Protein AF-A0A6G9YYN1-F1 (afdb_monomer_lite)

pLDDT: mean 95.08, std 11.02, range [41.34, 98.88]

Sequence (155 aa):
MPLATAHADSQTYHVYVTSYGFNDNDDGNGHYGTAVIAYPQIHQQATEDLGTHDRPITFATDPGEHKPGTIVYVPHLQKYFIMEDGCAECTTDWQNNKRHVDLWMGPASMQPEPALDNCEASITGDFDIIVDPDPGLPVDQTPMFSGGQCTVVTH

Foldseek 3Di:
DDDDDDQDDKDKDWAFEFADEQQADDLVPRDGRFQCAPADDPDRGFAPQQLAPVGAGEKEAPCVLPNFQKWKAFQFQQGIYGHTHYDPVRNVCVVVVHHYMYTYQDDRGDADPPQVVVLRVVPGGTGMMMISDDRPGGHDRFRCDDPNHGGGDTD

Secondary structure (DSSP, 8-state):
----------EEEEEEEEEEETTT-B-SSS-BS----SS-SS-SS---TT-BTTBPEEEEE-TTTS-TT-EEEEGGGTEEEEEEEE-HHHHHHHHTT--EEEEEES-SS---TTHHHHHHHHT-EEEEEEES--TTS----S-SEETTEE-----

Structure (mmCIF, N/CA/C/O backbone):
data_AF-A0A6G9YYN1-F1
#
_entry.id   AF-A0A6G9YYN1-F1
#
loop_
_atom_site.group_PDB
_atom_site.id
_atom_site.type_symbol
_atom_site.label_atom_id
_atom_site.label_alt_id
_atom_site.label_comp_id
_atom_site.label_asym_id
_atom_site.label_entity_id
_atom_site.label_seq_id
_atom_site.pdbx_PDB_ins_code
_atom_site.Cartn_x
_atom_site.Cartn_y
_atom_site.Cartn_z
_atom_site.occupancy
_atom_site.B_iso_or_equiv
_atom_site.auth_seq_id
_atom_site.auth_comp_id
_atom_site.auth_asym_id
_atom_site.auth_atom_id
_atom_site.pdbx_PDB_model_num
ATOM 1 N N . MET A 1 1 ? -34.948 -14.001 9.445 1.00 41.34 1 MET A N 1
ATOM 2 C CA . MET A 1 1 ? -34.084 -12.830 9.684 1.00 41.34 1 MET A CA 1
ATOM 3 C C . MET A 1 1 ? -32.676 -13.367 9.836 1.00 41.34 1 MET A C 1
ATOM 5 O O . MET A 1 1 ? -32.508 -14.201 10.720 1.00 41.34 1 MET A O 1
ATOM 9 N N . PRO A 1 2 ? -31.716 -13.038 8.961 1.00 48.41 2 PRO A N 1
ATOM 10 C CA . PRO A 1 2 ? -30.340 -13.427 9.216 1.00 48.41 2 PRO A CA 1
ATOM 11 C C . PRO A 1 2 ? -29.801 -12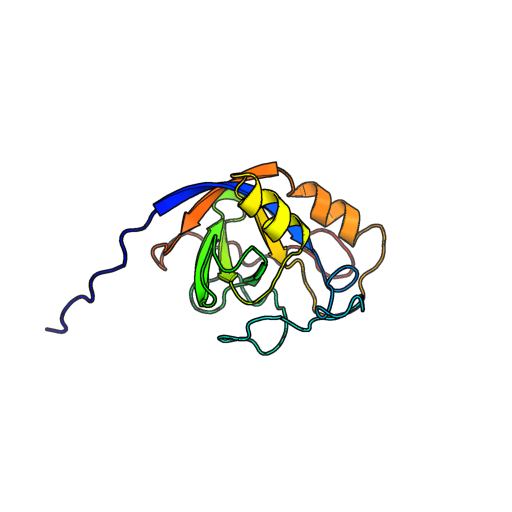.558 10.355 1.00 48.41 2 PRO A C 1
ATOM 13 O O . PRO A 1 2 ? -30.105 -11.366 10.425 1.00 48.41 2 PRO A O 1
ATOM 16 N N . LEU A 1 3 ? -29.075 -13.184 11.279 1.00 44.50 3 LEU A N 1
ATOM 17 C CA . LEU A 1 3 ? -28.356 -12.486 12.333 1.00 44.50 3 LEU A CA 1
ATOM 18 C C . LEU A 1 3 ? -27.279 -11.611 11.688 1.00 44.50 3 LEU A C 1
ATOM 20 O O . LEU A 1 3 ? -26.505 -12.103 10.871 1.00 44.50 3 LEU A O 1
ATOM 24 N N . ALA A 1 4 ? -27.236 -10.335 12.066 1.00 47.69 4 ALA A N 1
ATOM 25 C CA . ALA A 1 4 ? -26.084 -9.491 11.802 1.00 47.69 4 ALA A CA 1
ATOM 26 C C . ALA A 1 4 ? -24.891 -10.078 12.564 1.00 47.69 4 ALA A C 1
ATOM 28 O O . ALA A 1 4 ? -24.903 -10.155 13.795 1.00 47.69 4 ALA A O 1
ATOM 29 N N . THR A 1 5 ? -23.896 -10.554 11.824 1.00 48.50 5 THR A N 1
ATOM 30 C CA . THR A 1 5 ? -22.570 -10.857 12.351 1.00 48.50 5 THR A CA 1
ATOM 31 C C . THR A 1 5 ? -22.032 -9.570 12.970 1.00 48.50 5 THR A C 1
ATOM 33 O O . THR A 1 5 ? -22.117 -8.514 12.346 1.00 48.50 5 THR A O 1
ATOM 36 N N . ALA A 1 6 ? -21.539 -9.625 14.207 1.00 46.22 6 ALA A N 1
ATOM 37 C CA . ALA A 1 6 ? -20.855 -8.485 14.802 1.00 46.22 6 ALA A CA 1
ATOM 38 C C . ALA A 1 6 ? -19.666 -8.126 13.899 1.00 46.22 6 ALA A C 1
ATOM 40 O O . ALA A 1 6 ? -18.759 -8.944 13.741 1.00 46.22 6 ALA A O 1
ATOM 41 N N . HIS A 1 7 ? -19.701 -6.947 13.273 1.00 54.62 7 HIS A N 1
ATOM 42 C CA . HIS A 1 7 ? -18.500 -6.363 12.690 1.00 54.62 7 HIS A CA 1
ATOM 43 C C . HIS A 1 7 ? -17.480 -6.214 13.823 1.00 54.62 7 HIS A C 1
ATOM 45 O O . HIS A 1 7 ? -17.845 -5.797 14.928 1.00 54.62 7 HIS A O 1
ATOM 51 N N . ALA A 1 8 ? -16.234 -6.620 13.574 1.00 60.88 8 ALA A N 1
ATOM 52 C CA . ALA A 1 8 ? -15.128 -6.251 14.444 1.00 60.88 8 ALA A CA 1
ATOM 53 C C . ALA A 1 8 ? -15.155 -4.726 14.638 1.00 60.88 8 ALA A C 1
ATOM 55 O O . ALA A 1 8 ? -15.550 -3.990 13.733 1.00 60.88 8 ALA A O 1
ATOM 56 N N . ASP A 1 9 ? -14.843 -4.266 15.848 1.00 80.44 9 ASP A N 1
ATOM 57 C CA . ASP A 1 9 ? -14.924 -2.844 16.172 1.00 80.44 9 ASP A CA 1
ATOM 58 C C . ASP A 1 9 ? -13.830 -2.119 15.378 1.00 80.44 9 ASP A C 1
ATOM 60 O O . ASP A 1 9 ? -12.644 -2.293 15.659 1.00 80.44 9 ASP A O 1
ATOM 64 N N . SER A 1 10 ? -14.235 -1.387 14.340 1.00 92.81 10 SER A N 1
ATOM 65 C CA . SER A 1 10 ? -13.345 -0.643 13.446 1.00 92.81 10 SER A CA 1
ATOM 66 C C . SER A 1 10 ? -12.461 0.307 14.256 1.00 92.81 10 SER A C 1
ATOM 68 O O . SER A 1 10 ? -12.954 1.070 15.089 1.00 92.81 10 SER A O 1
ATOM 70 N N . GLN A 1 11 ? -11.155 0.312 13.988 1.00 96.81 11 GLN A N 1
ATOM 71 C CA . GLN A 1 11 ? -10.184 1.113 14.741 1.00 96.81 11 GLN A CA 1
ATOM 72 C C . GLN A 1 11 ? -9.349 1.994 13.825 1.00 96.81 11 GLN A C 1
ATOM 74 O O . GLN A 1 11 ? -8.803 1.525 12.833 1.00 96.81 11 GLN A O 1
ATOM 79 N N . THR A 1 12 ? -9.206 3.266 14.188 1.00 97.94 12 THR A N 1
ATOM 80 C CA . THR A 1 12 ? -8.321 4.197 13.482 1.00 97.94 12 THR A CA 1
ATOM 81 C C . THR A 1 12 ? -6.966 4.270 14.171 1.00 97.94 12 THR A C 1
ATOM 83 O O . THR A 1 12 ? -6.890 4.472 15.385 1.00 97.94 12 THR A O 1
ATOM 86 N N . TYR A 1 13 ? -5.904 4.142 13.384 1.00 97.81 13 TYR A N 1
ATOM 87 C CA . TYR A 1 13 ? -4.523 4.274 13.825 1.00 97.81 13 TYR A CA 1
ATOM 88 C C . TYR A 1 13 ? -3.809 5.334 13.003 1.00 97.81 13 TYR A C 1
ATOM 90 O O . TYR A 1 13 ? -4.007 5.401 11.797 1.00 97.81 13 TYR A O 1
ATOM 98 N N . HIS A 1 14 ? -2.946 6.105 13.659 1.00 98.06 14 HIS A N 1
ATOM 99 C CA . HIS A 1 14 ? -1.992 6.977 12.990 1.00 98.06 14 HIS A CA 1
ATOM 100 C C . HIS A 1 14 ? -0.702 6.189 12.742 1.00 98.06 14 HIS A C 1
ATOM 102 O O . HIS A 1 14 ? -0.148 5.612 13.686 1.00 98.06 14 HIS A O 1
ATOM 108 N N . VAL A 1 15 ? -0.281 6.099 11.483 1.00 98.31 15 VAL A N 1
ATOM 109 C CA . VAL A 1 15 ? 0.730 5.150 11.003 1.00 98.31 15 VAL A CA 1
ATOM 110 C C . VAL A 1 15 ? 1.645 5.845 10.001 1.00 98.31 15 VAL A C 1
ATOM 112 O O . VAL A 1 15 ? 1.186 6.656 9.198 1.00 98.31 15 VAL A O 1
ATOM 115 N N . TYR A 1 16 ? 2.934 5.509 10.032 1.00 98.75 16 TYR A N 1
ATOM 116 C CA . TYR A 1 16 ? 3.850 5.895 8.968 1.00 98.75 16 TYR A CA 1
ATOM 117 C C . TYR A 1 16 ? 3.590 5.002 7.751 1.00 98.75 16 TYR A C 1
ATOM 119 O O . TYR A 1 16 ? 3.738 3.783 7.827 1.00 98.75 16 TYR A O 1
ATOM 127 N N . VAL A 1 17 ? 3.143 5.599 6.656 1.00 98.81 17 VAL A N 1
ATOM 128 C CA . VAL A 1 17 ? 2.806 4.912 5.413 1.00 98.81 17 VAL A CA 1
ATOM 129 C C . VAL A 1 17 ? 3.918 5.143 4.403 1.00 98.81 17 VAL A C 1
ATOM 131 O O . VAL A 1 17 ? 4.299 6.287 4.148 1.00 98.81 17 VAL A O 1
ATOM 134 N N . THR A 1 18 ? 4.387 4.060 3.801 1.00 98.75 18 THR A N 1
ATOM 135 C CA . THR A 1 18 ? 5.203 4.059 2.583 1.00 98.75 18 THR A CA 1
ATOM 136 C C . THR A 1 18 ? 4.497 3.254 1.496 1.00 98.75 18 THR A C 1
ATOM 138 O O . THR A 1 18 ? 3.365 2.787 1.667 1.00 98.75 18 THR A O 1
ATOM 141 N N . SER A 1 19 ? 5.158 3.106 0.357 1.00 98.50 19 SER A N 1
ATOM 142 C CA . SER A 1 19 ? 4.753 2.167 -0.679 1.00 98.50 19 SER A CA 1
ATOM 143 C C . SER A 1 19 ? 5.963 1.529 -1.336 1.00 98.50 19 SER A C 1
ATOM 145 O O . SER A 1 19 ? 7.022 2.150 -1.390 1.00 98.50 19 SER A O 1
ATOM 147 N N . TYR A 1 20 ? 5.726 0.351 -1.894 1.00 98.62 20 TYR A N 1
ATOM 148 C CA . TYR A 1 20 ? 6.688 -0.495 -2.585 1.00 98.62 20 TYR A CA 1
ATOM 149 C C . TYR A 1 20 ? 6.032 -1.062 -3.842 1.00 98.62 20 TYR A C 1
ATOM 151 O O . TYR A 1 20 ? 4.801 -1.119 -3.945 1.00 98.62 20 TYR A O 1
ATOM 159 N N . GLY A 1 21 ? 6.829 -1.546 -4.780 1.00 98.31 21 GLY A N 1
ATOM 160 C CA . GLY A 1 21 ? 6.349 -2.096 -6.033 1.00 98.31 21 GLY A CA 1
ATOM 161 C C . GLY A 1 21 ? 7.138 -3.325 -6.450 1.00 98.31 21 GLY A C 1
ATOM 162 O O . GLY A 1 21 ? 7.924 -3.906 -5.709 1.00 98.31 21 GLY A O 1
ATOM 163 N N . PHE A 1 22 ? 6.934 -3.771 -7.689 1.00 98.38 22 PHE A N 1
ATOM 164 C CA . PHE A 1 22 ? 7.613 -4.976 -8.172 1.00 98.38 22 PHE A CA 1
ATOM 165 C C . PHE A 1 22 ? 9.142 -4.865 -8.110 1.00 98.38 22 PHE A C 1
ATOM 167 O O . PHE A 1 22 ? 9.823 -5.868 -7.914 1.00 98.38 22 PHE A O 1
ATOM 174 N N . ASN A 1 23 ? 9.681 -3.668 -8.340 1.00 97.81 23 ASN A N 1
ATOM 175 C CA . ASN A 1 23 ? 11.109 -3.434 -8.523 1.00 97.81 23 ASN A CA 1
ATOM 176 C C . ASN A 1 23 ? 11.916 -3.676 -7.240 1.00 97.81 23 ASN A C 1
ATOM 178 O O . ASN A 1 23 ? 13.013 -4.234 -7.316 1.00 97.81 23 ASN A O 1
ATOM 182 N N . ASP A 1 24 ? 11.368 -3.275 -6.097 1.00 96.00 24 ASP A N 1
ATOM 183 C CA . ASP A 1 24 ? 12.009 -3.257 -4.782 1.00 96.00 24 ASP A CA 1
ATOM 184 C C . ASP A 1 24 ? 11.375 -4.231 -3.776 1.00 96.00 24 ASP A C 1
ATOM 186 O O . ASP A 1 24 ? 11.926 -4.426 -2.694 1.00 96.00 24 ASP A O 1
ATOM 190 N N . ASN A 1 25 ? 10.292 -4.918 -4.144 1.00 97.94 25 ASN A N 1
ATOM 191 C CA . ASN A 1 25 ? 9.784 -6.029 -3.352 1.00 97.94 25 ASN A CA 1
ATOM 192 C C . ASN A 1 25 ? 10.805 -7.179 -3.263 1.00 97.94 25 ASN A C 1
ATOM 194 O O . ASN A 1 25 ? 11.394 -7.566 -4.277 1.00 97.94 25 ASN A O 1
ATOM 198 N N . ASP A 1 26 ? 10.969 -7.743 -2.065 1.00 96.38 26 ASP A N 1
ATOM 199 C CA . ASP A 1 26 ? 11.873 -8.852 -1.732 1.00 96.38 26 ASP A CA 1
ATOM 200 C C . ASP A 1 26 ? 11.068 -10.147 -1.519 1.00 96.38 26 ASP A C 1
ATOM 202 O O . ASP A 1 26 ? 10.075 -10.162 -0.801 1.00 96.38 26 ASP A O 1
ATOM 206 N N . ASP A 1 27 ? 11.520 -11.276 -2.077 1.00 94.81 27 ASP A N 1
ATOM 207 C CA . ASP A 1 27 ? 10.903 -12.596 -1.855 1.00 94.81 27 ASP A CA 1
ATOM 208 C C . ASP A 1 27 ? 11.147 -13.203 -0.451 1.00 94.81 27 ASP A C 1
ATOM 210 O O . ASP A 1 27 ? 10.804 -14.365 -0.198 1.00 94.81 27 ASP A O 1
ATOM 214 N N . GLY A 1 28 ? 11.771 -12.443 0.452 1.00 91.31 28 GLY A N 1
ATOM 215 C CA . GLY A 1 28 ? 12.147 -12.846 1.806 1.00 91.31 28 GLY A CA 1
ATOM 216 C C . GLY A 1 28 ? 13.511 -13.537 1.893 1.00 91.31 28 GLY A C 1
ATOM 217 O O . GLY A 1 28 ? 13.931 -13.926 2.986 1.00 91.31 28 GLY A O 1
ATOM 218 N N . ASN A 1 29 ? 14.218 -13.695 0.769 1.00 92.50 29 ASN A N 1
ATOM 219 C CA . ASN A 1 29 ? 15.567 -14.264 0.699 1.00 92.50 29 ASN A CA 1
ATOM 220 C C . ASN A 1 29 ? 16.606 -13.260 0.170 1.00 92.50 29 ASN A C 1
ATOM 222 O O . ASN A 1 29 ? 17.736 -13.656 -0.135 1.00 92.50 29 ASN A O 1
ATOM 226 N N . GLY A 1 30 ? 16.254 -11.975 0.079 1.00 91.06 30 GLY A N 1
ATOM 227 C CA . GLY A 1 30 ? 17.102 -10.922 -0.472 1.00 91.06 30 GLY A CA 1
ATOM 228 C C . GLY A 1 30 ? 17.074 -10.862 -1.999 1.00 91.06 30 GLY A C 1
ATOM 229 O O . GLY A 1 30 ? 18.003 -10.308 -2.598 1.00 91.06 30 GLY A O 1
ATOM 230 N N . HIS A 1 31 ? 16.070 -11.466 -2.644 1.00 93.81 31 HIS A N 1
ATOM 231 C CA . HIS A 1 31 ? 15.883 -11.365 -4.088 1.00 93.81 31 HIS A CA 1
ATOM 232 C C . HIS A 1 31 ? 14.798 -10.342 -4.414 1.00 93.81 31 HIS A C 1
ATOM 234 O O . HIS A 1 31 ? 13.619 -10.563 -4.152 1.00 93.81 31 HIS A O 1
ATOM 240 N N . TYR A 1 32 ? 15.223 -9.262 -5.064 1.00 96.44 32 TYR A N 1
ATOM 241 C CA . TYR A 1 32 ? 14.365 -8.162 -5.489 1.00 96.44 32 TYR A CA 1
ATOM 242 C C . TYR A 1 32 ? 13.808 -8.366 -6.902 1.00 96.44 32 TYR A C 1
ATOM 244 O O . TYR A 1 32 ? 14.339 -9.172 -7.676 1.00 96.44 32 TYR A O 1
ATOM 252 N N . GLY A 1 33 ? 12.791 -7.589 -7.282 1.00 97.56 33 GLY A N 1
ATOM 253 C CA . GLY A 1 33 ? 12.212 -7.666 -8.624 1.00 97.56 33 GLY A CA 1
ATOM 254 C C . GLY A 1 33 ? 11.182 -8.788 -8.737 1.00 97.56 33 GLY A C 1
ATOM 255 O O . GLY A 1 33 ? 11.284 -9.636 -9.629 1.00 97.56 33 GLY A O 1
ATOM 256 N N . THR A 1 34 ? 10.233 -8.838 -7.804 1.00 98.06 34 THR A N 1
ATOM 257 C CA . THR A 1 34 ? 9.287 -9.946 -7.645 1.00 98.06 34 THR A CA 1
ATOM 258 C C . THR A 1 34 ? 7.909 -9.467 -7.189 1.00 98.06 34 THR A C 1
ATOM 260 O O . THR A 1 34 ? 7.738 -8.370 -6.675 1.00 98.06 34 THR A O 1
ATOM 263 N N . ALA A 1 35 ? 6.899 -10.316 -7.361 1.00 98.19 35 ALA A N 1
ATOM 264 C CA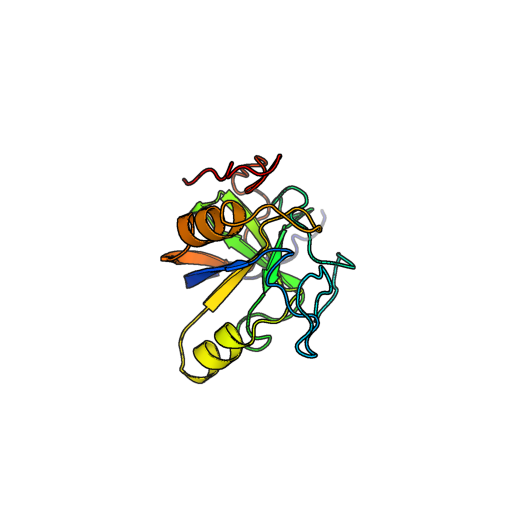 . ALA A 1 35 ? 5.571 -10.131 -6.767 1.00 98.19 35 ALA A CA 1
ATOM 265 C C . ALA A 1 35 ? 5.250 -11.234 -5.747 1.00 98.19 35 ALA A C 1
ATOM 267 O O . ALA A 1 35 ? 4.090 -11.435 -5.400 1.00 98.19 35 ALA A O 1
ATOM 268 N N . VAL A 1 36 ? 6.249 -12.015 -5.328 1.00 98.38 36 VAL A N 1
ATOM 269 C CA . VAL A 1 36 ? 6.077 -13.007 -4.261 1.00 98.38 36 VAL A CA 1
ATOM 270 C C . VAL A 1 36 ? 5.668 -12.286 -2.980 1.00 98.38 36 VAL A C 1
ATOM 272 O O . VAL A 1 36 ? 6.201 -11.224 -2.695 1.00 98.38 36 VAL A O 1
ATOM 275 N N . ILE A 1 37 ? 4.726 -12.880 -2.249 1.00 98.56 37 ILE A N 1
ATOM 276 C CA . ILE A 1 37 ? 4.208 -12.366 -0.980 1.00 98.56 37 ILE A CA 1
ATOM 277 C C . ILE A 1 37 ? 4.463 -13.381 0.132 1.00 98.56 37 ILE A C 1
ATOM 279 O O . ILE A 1 37 ? 4.331 -14.592 -0.081 1.00 98.56 37 ILE A O 1
ATOM 283 N N . ALA A 1 38 ? 4.813 -12.901 1.322 1.00 98.19 38 ALA A N 1
ATOM 284 C CA . ALA A 1 38 ? 5.180 -13.746 2.457 1.00 98.19 38 ALA A CA 1
ATOM 285 C C . ALA A 1 38 ? 3.996 -14.515 3.077 1.00 98.19 38 ALA A C 1
ATOM 287 O O . ALA A 1 38 ? 4.175 -15.612 3.617 1.00 98.19 38 ALA A O 1
ATOM 288 N N . TYR A 1 39 ? 2.781 -13.967 2.999 1.00 98.25 39 TYR A N 1
ATOM 289 C CA . TYR A 1 39 ? 1.591 -14.482 3.678 1.00 98.25 39 TYR A CA 1
ATOM 290 C C . TYR A 1 39 ? 0.350 -14.541 2.765 1.00 98.25 39 TYR A C 1
ATOM 292 O O . TYR A 1 39 ? -0.660 -13.909 3.084 1.00 98.25 39 TYR A O 1
ATOM 300 N N . PRO A 1 40 ? 0.355 -15.342 1.679 1.00 98.31 40 PRO A N 1
ATOM 301 C CA . PRO A 1 40 ? -0.784 -15.441 0.762 1.00 98.31 40 PRO A CA 1
ATOM 302 C C . PRO A 1 40 ? -2.111 -15.699 1.489 1.00 98.31 40 PRO A C 1
ATOM 304 O O . PRO A 1 40 ? -2.217 -16.675 2.238 1.00 98.31 40 PRO A O 1
ATOM 307 N N . GLN A 1 41 ? -3.122 -14.854 1.257 1.00 98.56 41 GLN A N 1
ATOM 308 C CA . GLN A 1 41 ? -4.481 -15.057 1.764 1.00 98.56 41 GLN A CA 1
ATOM 309 C C . GLN A 1 41 ? -5.444 -15.284 0.601 1.00 98.56 41 GLN A C 1
ATOM 311 O O . GLN A 1 41 ? -5.781 -16.425 0.280 1.00 98.56 41 GLN A O 1
ATOM 316 N N . ILE A 1 42 ? -5.869 -14.201 -0.050 1.00 98.38 42 ILE A N 1
ATOM 317 C CA . ILE A 1 42 ? -6.781 -14.239 -1.197 1.00 98.38 42 ILE A CA 1
ATOM 318 C C . ILE A 1 42 ? -6.019 -14.088 -2.516 1.00 98.38 42 ILE A C 1
ATOM 320 O O . ILE A 1 42 ? -6.489 -14.575 -3.546 1.00 98.38 42 ILE A O 1
ATOM 324 N N . HIS A 1 43 ? -4.826 -13.488 -2.485 1.00 98.44 43 HIS A N 1
ATOM 325 C CA . HIS A 1 43 ? -3.919 -13.402 -3.621 1.00 98.44 43 HIS A CA 1
ATOM 326 C C . HIS A 1 43 ? -2.789 -14.434 -3.516 1.00 98.44 43 HIS A C 1
ATOM 328 O O . HIS A 1 43 ? -2.470 -14.949 -2.447 1.00 98.44 43 HIS A O 1
ATOM 334 N N . GLN A 1 44 ? -2.203 -14.785 -4.663 1.00 97.88 44 GLN A N 1
ATOM 335 C CA . GLN A 1 44 ? -1.023 -15.665 -4.753 1.00 97.88 44 GLN A CA 1
ATOM 336 C C . GLN A 1 44 ? 0.280 -14.882 -4.981 1.00 97.88 44 GLN A C 1
ATOM 338 O O . GLN A 1 44 ? 1.364 -15.452 -4.925 1.00 97.88 44 GLN A O 1
ATOM 343 N N . GLN A 1 45 ? 0.154 -13.595 -5.286 1.00 98.31 45 GLN A N 1
ATOM 344 C CA . GLN A 1 45 ? 1.221 -12.638 -5.545 1.00 98.31 45 GLN A CA 1
ATOM 345 C C . GLN A 1 45 ? 0.681 -11.241 -5.228 1.00 98.31 45 GLN A C 1
ATOM 347 O O . GLN A 1 45 ? -0.539 -11.051 -5.255 1.00 98.31 45 GLN A O 1
ATOM 352 N N . ALA A 1 46 ? 1.562 -10.278 -4.984 1.00 98.56 46 ALA A N 1
ATOM 353 C CA . ALA A 1 46 ? 1.178 -8.909 -4.695 1.00 98.56 46 ALA A CA 1
ATOM 354 C C . ALA A 1 46 ? 0.391 -8.326 -5.874 1.00 98.56 46 ALA A C 1
ATOM 356 O O . ALA A 1 46 ? 0.703 -8.564 -7.050 1.00 98.56 46 ALA A O 1
ATOM 357 N N . THR A 1 47 ? -0.679 -7.602 -5.567 1.00 98.12 47 THR A N 1
ATOM 358 C CA . THR A 1 47 ? -1.562 -7.032 -6.580 1.00 98.12 47 THR A CA 1
ATOM 359 C C . THR A 1 47 ? -2.198 -5.746 -6.095 1.00 98.12 47 THR A C 1
ATOM 361 O O . THR A 1 47 ? -2.488 -5.574 -4.915 1.00 98.12 47 THR A O 1
ATOM 364 N N . GLU A 1 48 ? -2.454 -4.851 -7.043 1.00 96.88 48 GLU A N 1
ATOM 365 C CA . GLU A 1 48 ? -3.244 -3.652 -6.793 1.00 96.88 48 GLU A CA 1
ATOM 366 C C . GLU A 1 48 ? -4.758 -3.923 -6.898 1.00 96.88 48 GLU A C 1
ATOM 368 O O . GLU A 1 48 ? -5.578 -3.266 -6.271 1.00 96.88 48 GLU A O 1
ATOM 373 N N . ASP A 1 49 ? -5.151 -4.925 -7.683 1.00 96.38 49 ASP A N 1
ATOM 374 C CA . ASP A 1 49 ? -6.552 -5.248 -7.957 1.00 96.38 49 ASP A CA 1
ATOM 375 C C . ASP A 1 49 ? -7.446 -3.989 -8.182 1.00 96.38 49 ASP A C 1
ATOM 377 O O . ASP A 1 49 ? -7.174 -3.231 -9.114 1.00 96.38 49 ASP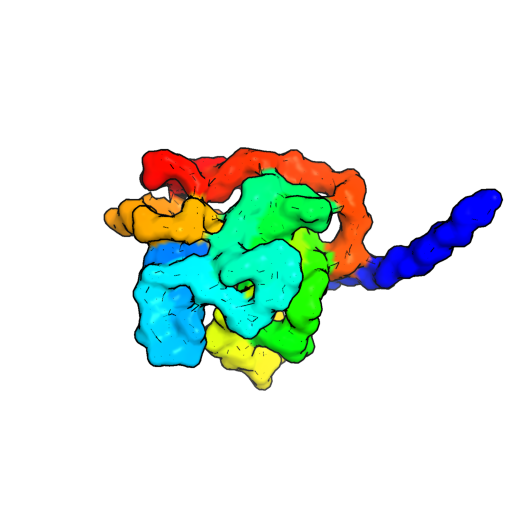 A O 1
ATOM 381 N N . LEU A 1 50 ? -8.511 -3.760 -7.395 1.00 97.56 50 LEU A N 1
ATOM 382 C CA . LEU A 1 50 ? -9.408 -2.599 -7.531 1.00 97.56 50 LEU A CA 1
ATOM 383 C C . LEU A 1 50 ? -9.382 -1.667 -6.312 1.00 97.56 50 LEU A C 1
ATOM 385 O O . LEU A 1 50 ? -10.051 -0.634 -6.335 1.00 97.56 50 LEU A O 1
ATOM 389 N N . GLY A 1 51 ? -8.689 -2.034 -5.231 1.00 98.19 51 GLY A N 1
ATOM 390 C CA . GLY A 1 51 ? -8.709 -1.292 -3.966 1.00 98.19 51 GLY A CA 1
ATOM 391 C C . GLY A 1 51 ? -10.085 -1.223 -3.293 1.00 98.19 51 GLY A C 1
ATOM 392 O O . GLY A 1 51 ? -10.321 -0.335 -2.481 1.00 98.19 51 GLY A O 1
ATOM 393 N N . THR A 1 52 ? -11.007 -2.132 -3.624 1.00 98.62 52 THR A N 1
ATOM 394 C CA . THR A 1 52 ? -12.315 -2.261 -2.945 1.00 98.62 52 THR A CA 1
ATOM 395 C C . THR A 1 52 ? -12.221 -3.264 -1.801 1.00 98.62 52 THR A C 1
ATOM 397 O O . THR A 1 52 ? -11.342 -4.114 -1.832 1.00 98.62 52 THR A O 1
ATOM 400 N N . HIS A 1 53 ? -13.144 -3.249 -0.837 1.00 98.44 53 HIS A N 1
ATOM 401 C CA . HIS A 1 53 ? -13.117 -4.204 0.280 1.00 98.44 53 HIS A CA 1
ATOM 402 C C . HIS A 1 53 ? -13.036 -5.680 -0.167 1.00 98.44 53 HIS A C 1
ATOM 404 O O . HIS A 1 53 ? -12.275 -6.456 0.399 1.00 98.44 53 HIS A O 1
ATOM 410 N N . ASP A 1 54 ? -13.778 -6.062 -1.212 1.00 98.25 54 ASP A N 1
ATOM 411 C CA . ASP A 1 54 ? -13.798 -7.444 -1.725 1.00 98.25 54 ASP A CA 1
ATOM 412 C C . ASP A 1 54 ? -12.646 -7.755 -2.693 1.00 98.25 54 ASP A C 1
ATOM 414 O O . ASP A 1 54 ? -12.402 -8.914 -3.029 1.00 98.25 54 ASP A O 1
ATOM 418 N N . ARG A 1 55 ? -11.963 -6.714 -3.178 1.00 98.44 55 ARG A N 1
ATOM 419 C CA . ARG A 1 55 ? -10.809 -6.794 -4.085 1.00 98.44 55 ARG A CA 1
ATOM 420 C C . ARG A 1 55 ? -9.728 -5.804 -3.629 1.00 98.44 55 ARG A C 1
ATOM 422 O O . ARG A 1 55 ? -9.510 -4.802 -4.324 1.00 98.44 55 ARG A O 1
ATOM 429 N N . PRO A 1 56 ? -9.171 -6.012 -2.421 1.00 98.81 56 PRO A N 1
ATOM 430 C CA . PRO A 1 56 ? -8.241 -5.085 -1.792 1.00 98.81 56 PRO A CA 1
ATOM 431 C C . PRO A 1 56 ? -6.855 -5.166 -2.437 1.00 98.81 56 PRO A C 1
ATOM 433 O O . PRO A 1 56 ? -6.522 -6.145 -3.099 1.00 98.81 56 PRO A O 1
ATOM 436 N N . ILE A 1 57 ? -6.042 -4.139 -2.221 1.00 98.88 57 ILE A N 1
ATOM 437 C CA . ILE A 1 57 ? -4.632 -4.101 -2.628 1.00 98.88 57 ILE A CA 1
ATOM 438 C C . ILE A 1 57 ? -3.784 -4.862 -1.600 1.00 98.88 57 ILE A C 1
ATOM 440 O O . ILE A 1 57 ? -4.072 -4.816 -0.408 1.00 98.88 57 ILE A O 1
ATOM 444 N N . THR A 1 58 ? -2.720 -5.546 -2.004 1.00 98.88 58 THR A N 1
ATOM 445 C CA . THR A 1 58 ? -1.777 -6.134 -1.040 1.00 98.88 58 THR A CA 1
ATOM 446 C C . THR A 1 58 ? -1.044 -5.038 -0.249 1.00 98.88 58 THR A C 1
ATOM 448 O O . THR A 1 58 ? -0.631 -4.027 -0.808 1.00 98.88 58 THR A O 1
ATOM 451 N N . PHE A 1 59 ? -0.835 -5.218 1.052 1.00 98.88 59 PHE A N 1
ATOM 452 C CA . PHE A 1 59 ? 0.125 -4.406 1.805 1.00 98.88 59 PHE A CA 1
ATOM 453 C C . PHE A 1 59 ? 1.038 -5.276 2.667 1.00 98.88 59 PHE A C 1
ATOM 455 O O . PHE A 1 59 ? 0.708 -6.425 2.987 1.00 98.88 59 PHE A O 1
ATOM 462 N N . ALA A 1 60 ? 2.182 -4.702 3.028 1.00 98.81 60 ALA A N 1
ATOM 463 C CA . ALA A 1 60 ? 3.192 -5.308 3.872 1.00 98.81 60 ALA A CA 1
ATOM 464 C C . ALA A 1 60 ? 3.303 -4.571 5.213 1.00 98.81 60 ALA A C 1
ATOM 466 O O . ALA A 1 60 ? 3.122 -3.358 5.306 1.00 98.81 60 ALA A O 1
ATOM 467 N N . THR A 1 61 ? 3.589 -5.315 6.277 1.00 98.81 61 THR A N 1
ATOM 468 C CA . THR A 1 61 ? 3.916 -4.782 7.611 1.00 98.81 61 THR A CA 1
ATOM 469 C C . THR A 1 61 ? 4.528 -5.907 8.461 1.00 98.81 61 THR A C 1
ATOM 471 O O . THR A 1 61 ? 4.812 -6.997 7.955 1.00 98.81 61 THR A O 1
ATOM 474 N N . ASP A 1 62 ? 4.733 -5.675 9.756 1.00 98.56 62 ASP A N 1
ATOM 475 C CA . ASP A 1 62 ? 5.029 -6.733 10.722 1.00 98.56 62 ASP A CA 1
ATOM 476 C C . ASP A 1 62 ? 3.763 -7.569 11.035 1.00 98.56 62 ASP A C 1
ATOM 478 O O . ASP A 1 62 ? 2.711 -7.001 11.347 1.00 98.56 62 ASP A O 1
ATOM 482 N N . PRO A 1 63 ? 3.822 -8.917 11.036 1.00 97.94 63 PRO A N 1
ATOM 483 C CA . PRO A 1 63 ? 2.661 -9.770 11.331 1.00 97.94 63 PRO A CA 1
ATOM 484 C C . PRO A 1 63 ? 2.130 -9.651 12.775 1.00 97.94 63 PRO A C 1
ATOM 486 O O . PRO A 1 63 ? 1.036 -10.133 13.088 1.00 97.94 63 PRO A O 1
ATOM 489 N N . GLY A 1 64 ? 2.913 -9.063 13.681 1.00 97.94 64 GLY A N 1
ATOM 490 C CA . GLY A 1 64 ? 2.516 -8.672 15.027 1.00 97.94 64 GLY A CA 1
ATOM 491 C C . GLY A 1 64 ? 1.849 -7.295 15.101 1.00 97.94 64 GLY A C 1
ATOM 492 O O . GLY A 1 64 ? 1.073 -7.081 16.035 1.00 97.94 64 GLY A O 1
ATOM 493 N N . GLU A 1 65 ? 2.095 -6.397 14.138 1.00 98.25 65 GLU A N 1
ATOM 494 C CA . GLU A 1 65 ? 1.357 -5.136 13.988 1.00 98.25 65 GLU A CA 1
ATOM 495 C C . GLU A 1 65 ? -0.048 -5.394 13.418 1.00 98.25 65 GLU A C 1
ATOM 497 O O . GLU A 1 65 ? -1.053 -5.028 14.040 1.00 98.25 65 GLU A O 1
ATOM 502 N N . HIS A 1 66 ? -0.122 -6.087 12.278 1.00 98.25 66 HIS A N 1
ATOM 503 C CA . HIS A 1 66 ? -1.367 -6.568 11.679 1.00 98.25 66 HIS A CA 1
ATOM 504 C C . HIS A 1 66 ? -1.223 -8.032 11.275 1.00 98.25 66 HIS A C 1
ATOM 506 O O . HIS A 1 66 ? -0.256 -8.422 10.628 1.00 98.25 66 HIS A O 1
ATOM 512 N N . LYS A 1 67 ? -2.202 -8.864 11.644 1.00 98.44 67 LYS A N 1
ATOM 513 C CA . LYS A 1 67 ? -2.165 -10.286 11.285 1.00 98.44 67 LYS A CA 1
ATOM 514 C C . LYS A 1 67 ? -2.390 -10.447 9.778 1.00 98.44 67 LYS A C 1
ATOM 516 O O . LYS A 1 67 ? -3.186 -9.695 9.213 1.00 98.44 67 LYS A O 1
ATOM 521 N N . PRO A 1 68 ? -1.805 -11.478 9.146 1.00 98.69 68 PRO A N 1
ATOM 522 C CA . PRO A 1 68 ? -2.175 -11.850 7.787 1.00 98.69 68 PRO A CA 1
ATOM 523 C C . PRO A 1 68 ? -3.691 -11.973 7.612 1.00 98.69 68 PRO A C 1
ATOM 525 O O . PRO A 1 68 ? -4.372 -12.591 8.436 1.00 98.69 68 PRO A O 1
ATOM 528 N N . GLY A 1 69 ? -4.208 -11.348 6.556 1.00 98.62 69 GLY A N 1
ATOM 529 C CA . GLY A 1 69 ? -5.634 -11.270 6.236 1.00 98.62 69 GLY A CA 1
ATOM 530 C C . GLY A 1 69 ? -6.381 -10.093 6.860 1.00 98.62 69 GLY A C 1
ATOM 531 O O . GLY A 1 69 ? -7.552 -9.902 6.539 1.00 98.62 69 GLY A O 1
ATOM 532 N N . THR A 1 70 ? -5.741 -9.288 7.714 1.00 98.75 70 THR A N 1
ATOM 533 C CA . THR A 1 70 ? -6.325 -8.024 8.178 1.00 98.75 70 THR A CA 1
ATOM 534 C C . THR A 1 70 ? -6.563 -7.102 6.987 1.00 98.75 70 THR A C 1
ATOM 536 O O . THR A 1 70 ? -5.651 -6.866 6.193 1.00 98.75 70 THR A O 1
ATOM 539 N N . ILE A 1 71 ? -7.780 -6.567 6.888 1.00 98.81 71 ILE A N 1
ATOM 540 C CA . ILE A 1 71 ? -8.127 -5.535 5.914 1.00 98.81 71 ILE A CA 1
ATOM 541 C C . ILE A 1 71 ? -8.003 -4.175 6.593 1.00 98.81 71 ILE A C 1
ATOM 543 O O . ILE A 1 71 ? -8.498 -3.968 7.704 1.00 98.81 71 ILE A O 1
ATOM 547 N N . VAL A 1 72 ? -7.356 -3.242 5.906 1.00 98.88 72 VAL A N 1
ATOM 548 C CA . VAL A 1 72 ? -7.295 -1.836 6.293 1.00 98.88 72 VAL A CA 1
ATOM 549 C C . VAL A 1 72 ? -7.865 -0.970 5.182 1.00 98.88 72 VAL A C 1
ATOM 551 O O . VAL A 1 72 ? -7.873 -1.350 4.016 1.00 98.88 72 VAL A O 1
ATOM 554 N N . TYR A 1 73 ? -8.342 0.211 5.534 1.00 98.88 73 TYR A N 1
ATOM 555 C CA . TYR A 1 73 ? -8.712 1.250 4.589 1.00 98.88 73 TYR A CA 1
ATOM 556 C C . TYR A 1 73 ? -7.835 2.470 4.833 1.00 98.88 73 TYR A C 1
ATOM 558 O O . TYR A 1 73 ? -7.688 2.904 5.975 1.00 98.88 73 TYR A O 1
ATOM 566 N N . VAL A 1 74 ? -7.267 3.021 3.763 1.00 98.75 74 VAL A N 1
ATOM 567 C CA . VAL A 1 74 ? -6.410 4.210 3.798 1.00 98.75 74 VAL A CA 1
ATOM 568 C C . VAL A 1 74 ? -7.232 5.386 3.264 1.00 98.75 74 VAL A C 1
ATOM 570 O O . VAL A 1 74 ? -7.372 5.518 2.045 1.00 98.75 74 VAL A O 1
ATOM 573 N N . PRO A 1 75 ? -7.808 6.249 4.129 1.00 98.50 75 PRO A N 1
ATOM 574 C CA . PRO A 1 75 ? -8.686 7.336 3.701 1.00 98.50 75 PRO A CA 1
ATOM 575 C C . PRO A 1 75 ? -8.019 8.309 2.737 1.00 98.50 75 PRO A C 1
ATOM 577 O O . PRO A 1 75 ? -8.674 8.753 1.800 1.00 98.50 75 PRO A O 1
ATOM 580 N N . HIS A 1 76 ? -6.722 8.568 2.925 1.00 97.81 76 HIS A N 1
ATOM 581 C CA . HIS A 1 76 ? -5.942 9.450 2.058 1.00 97.81 76 HIS A CA 1
ATOM 582 C C . HIS A 1 76 ? -5.917 8.988 0.592 1.00 97.81 76 HIS A C 1
ATOM 584 O O . HIS A 1 76 ? -5.786 9.811 -0.306 1.00 97.81 76 HIS A O 1
ATOM 590 N N . LEU A 1 77 ? -6.077 7.684 0.344 1.00 98.56 77 LEU A N 1
ATOM 591 C CA . LEU A 1 77 ? -6.091 7.093 -0.996 1.00 98.56 77 LEU A CA 1
ATOM 592 C C . LEU A 1 77 ? -7.477 6.583 -1.413 1.00 98.56 77 LEU A C 1
ATOM 594 O O . LEU A 1 77 ? -7.650 6.154 -2.550 1.00 98.56 77 LEU A O 1
ATOM 598 N N . GLN A 1 78 ? -8.447 6.589 -0.493 1.00 98.75 78 GLN A N 1
ATOM 599 C CA . GLN A 1 78 ? -9.756 5.946 -0.637 1.00 98.75 78 GLN A CA 1
ATOM 600 C C . GLN A 1 78 ? -9.666 4.514 -1.175 1.00 98.75 78 GLN A C 1
ATOM 602 O O . GLN A 1 78 ? -10.307 4.155 -2.163 1.00 98.75 78 GLN A O 1
ATOM 607 N N . LYS A 1 79 ? -8.826 3.690 -0.549 1.00 98.81 79 LYS A N 1
ATOM 608 C CA . LYS A 1 79 ? -8.552 2.320 -0.994 1.00 98.81 79 LYS A CA 1
ATOM 609 C C . LYS A 1 79 ? -8.478 1.360 0.186 1.00 98.81 79 LYS A C 1
ATOM 611 O O . LYS A 1 79 ? -7.993 1.715 1.261 1.00 98.81 79 LYS A O 1
ATOM 616 N N . TYR A 1 80 ? -8.949 0.139 -0.041 1.00 98.88 80 TYR A N 1
ATOM 617 C CA . TYR A 1 80 ? -8.811 -0.994 0.866 1.00 98.88 80 TYR A CA 1
ATOM 618 C C . TYR A 1 80 ? -7.563 -1.798 0.529 1.00 98.88 80 TYR A C 1
ATOM 620 O O . TYR A 1 80 ? -7.270 -2.043 -0.644 1.00 98.88 80 TYR A O 1
ATOM 628 N N . PHE A 1 81 ? -6.884 -2.258 1.570 1.00 98.88 81 PHE A N 1
ATOM 629 C CA . PHE A 1 81 ? -5.687 -3.075 1.495 1.00 98.88 81 PHE A CA 1
ATOM 630 C C . PHE A 1 81 ? -5.830 -4.311 2.390 1.00 98.88 81 PHE A C 1
ATOM 632 O O . PHE A 1 81 ? -6.535 -4.261 3.394 1.00 98.88 81 PHE A O 1
ATOM 639 N N . ILE A 1 82 ? -5.169 -5.415 2.046 1.00 98.88 82 ILE A N 1
ATOM 640 C CA . ILE A 1 82 ? -5.124 -6.659 2.820 1.00 98.88 82 ILE A CA 1
ATOM 641 C C . ILE A 1 82 ? -3.680 -7.046 3.150 1.00 98.88 82 ILE A C 1
ATOM 643 O O . ILE A 1 82 ? -2.795 -6.966 2.297 1.00 98.88 82 ILE A O 1
ATOM 647 N N . MET A 1 83 ? -3.443 -7.452 4.399 1.00 98.81 83 MET A N 1
ATOM 648 C CA . MET A 1 83 ? -2.115 -7.842 4.867 1.00 98.81 83 MET A CA 1
ATOM 649 C C . MET A 1 83 ? -1.784 -9.214 4.295 1.00 98.81 83 MET A C 1
ATOM 651 O O . MET A 1 83 ? -2.358 -10.221 4.719 1.00 98.81 83 MET A O 1
ATOM 655 N N . GLU A 1 84 ? -0.882 -9.252 3.323 1.00 98.75 84 GLU A N 1
ATOM 656 C CA . GLU A 1 84 ? -0.438 -10.509 2.716 1.00 98.75 84 GLU A CA 1
ATOM 657 C C . GLU A 1 84 ? 1.072 -10.584 2.533 1.00 98.75 84 GLU A C 1
ATOM 659 O O . GLU A 1 84 ? 1.564 -11.639 2.139 1.00 98.75 84 GLU A O 1
ATOM 664 N N . ASP A 1 85 ? 1.815 -9.522 2.844 1.00 98.62 85 ASP A N 1
ATOM 665 C CA . ASP A 1 85 ? 3.261 -9.494 2.653 1.00 98.62 85 ASP A CA 1
ATOM 666 C C . ASP A 1 85 ? 4.030 -9.016 3.893 1.00 98.62 85 ASP A C 1
ATOM 668 O O . ASP A 1 85 ? 3.453 -8.526 4.867 1.00 98.62 85 ASP A O 1
ATOM 672 N N . GLY A 1 86 ? 5.343 -9.235 3.887 1.00 97.88 86 GLY A N 1
ATOM 673 C CA . GLY A 1 86 ? 6.260 -8.851 4.950 1.00 97.88 86 GLY A CA 1
ATOM 674 C C . GLY A 1 86 ? 7.154 -7.687 4.538 1.00 97.88 86 GLY A C 1
ATOM 675 O O . GLY A 1 86 ? 7.545 -7.566 3.387 1.00 97.88 86 GLY A O 1
ATOM 676 N N . CYS A 1 87 ? 7.513 -6.846 5.504 1.00 96.88 87 CYS A N 1
ATOM 677 C CA . CYS A 1 87 ? 8.410 -5.713 5.294 1.00 96.88 87 CYS A CA 1
ATOM 678 C C . CYS A 1 87 ? 9.449 -5.664 6.426 1.00 96.88 87 CYS A C 1
ATOM 680 O O . CYS A 1 87 ? 9.106 -5.610 7.615 1.00 96.88 87 CYS A O 1
ATOM 682 N N . ALA A 1 88 ? 10.737 -5.730 6.068 1.00 96.81 88 ALA A N 1
ATOM 683 C CA . ALA A 1 88 ? 11.837 -5.807 7.034 1.00 96.81 88 ALA A CA 1
ATOM 684 C C . ALA A 1 88 ? 12.004 -4.507 7.840 1.00 96.81 88 ALA A C 1
ATOM 686 O O . ALA A 1 88 ? 12.231 -4.551 9.054 1.00 96.81 88 ALA A O 1
ATOM 687 N N . GLU A 1 89 ? 11.842 -3.353 7.188 1.00 97.38 89 GLU A N 1
ATOM 688 C CA . GLU A 1 89 ? 11.875 -2.055 7.868 1.00 97.38 89 GLU A CA 1
ATOM 689 C C . GLU A 1 89 ? 10.671 -1.902 8.804 1.00 97.38 89 GLU A C 1
ATOM 691 O O . GLU A 1 89 ? 10.837 -1.544 9.965 1.00 97.38 89 GLU A O 1
ATOM 696 N N . CYS A 1 90 ? 9.478 -2.300 8.360 1.00 98.19 90 CYS A N 1
ATOM 697 C CA . CYS A 1 90 ? 8.260 -2.294 9.167 1.00 98.19 90 CYS A CA 1
ATOM 698 C C . CYS A 1 90 ? 8.396 -3.179 10.418 1.00 98.19 90 CYS A C 1
ATOM 700 O O . CYS A 1 90 ? 8.004 -2.785 11.512 1.00 98.19 90 CYS A O 1
ATOM 702 N N . THR A 1 91 ? 9.037 -4.346 10.284 1.00 98.12 91 THR A N 1
ATOM 703 C CA . THR A 1 91 ? 9.385 -5.229 11.414 1.00 98.12 91 THR A CA 1
ATOM 704 C C . THR A 1 91 ? 10.313 -4.531 12.413 1.00 98.12 91 THR A C 1
ATOM 706 O O . THR A 1 91 ? 10.130 -4.629 13.629 1.00 98.12 91 THR A O 1
ATOM 709 N N . THR A 1 92 ? 11.315 -3.808 11.912 1.00 98.38 92 THR A N 1
ATOM 710 C CA . THR A 1 92 ? 12.261 -3.058 12.748 1.00 98.38 92 THR A CA 1
ATOM 711 C C . THR A 1 92 ? 11.565 -1.896 13.455 1.00 98.38 92 THR A C 1
ATOM 713 O O . THR A 1 92 ? 11.748 -1.707 14.659 1.00 98.38 92 THR A O 1
ATOM 716 N N . ASP A 1 93 ? 10.724 -1.150 12.746 1.00 98.50 93 ASP A N 1
ATOM 717 C CA . ASP A 1 93 ? 9.924 -0.059 13.295 1.00 98.50 93 ASP A CA 1
ATOM 718 C C . ASP A 1 93 ? 8.960 -0.555 14.377 1.00 98.50 93 ASP A C 1
ATOM 720 O O . ASP A 1 93 ? 8.924 0.010 15.477 1.00 98.50 93 ASP A O 1
ATOM 724 N N . TRP A 1 94 ? 8.269 -1.672 14.135 1.00 98.44 94 TRP A N 1
ATOM 725 C CA . TRP A 1 94 ? 7.348 -2.263 15.101 1.00 98.44 94 TRP A CA 1
ATOM 726 C C . TRP A 1 94 ? 8.048 -2.651 16.408 1.00 98.44 94 TRP A C 1
ATOM 728 O O . TRP A 1 94 ? 7.577 -2.320 17.500 1.00 98.44 94 TRP A O 1
ATOM 738 N N . GLN A 1 95 ? 9.236 -3.259 16.321 1.00 98.06 95 GLN A N 1
ATOM 739 C CA . GLN A 1 95 ? 10.068 -3.572 17.492 1.00 98.06 95 GLN A CA 1
ATOM 740 C C . GLN A 1 95 ? 10.512 -2.321 18.268 1.00 98.06 95 GLN A C 1
ATOM 742 O O . GLN A 1 95 ? 10.796 -2.402 19.466 1.00 98.06 95 GLN A O 1
ATOM 747 N N . ASN A 1 96 ? 10.532 -1.160 17.612 1.00 98.12 96 ASN A N 1
ATOM 748 C CA . ASN A 1 96 ? 10.836 0.139 18.204 1.00 98.12 96 ASN A CA 1
ATOM 749 C C . ASN A 1 96 ? 9.580 0.956 18.571 1.00 98.12 96 ASN A C 1
ATOM 751 O O . ASN A 1 96 ? 9.696 2.129 18.925 1.00 98.12 96 ASN A O 1
ATOM 755 N N . ASN A 1 97 ? 8.395 0.332 18.597 1.00 97.19 97 ASN A N 1
ATOM 756 C CA . ASN A 1 97 ? 7.095 0.955 18.892 1.00 97.19 97 ASN A CA 1
ATOM 757 C C . ASN A 1 97 ? 6.654 2.020 17.871 1.00 97.19 97 ASN A C 1
ATOM 759 O O . ASN A 1 97 ? 5.914 2.943 18.225 1.00 97.19 97 ASN A O 1
ATOM 763 N N . LYS A 1 98 ? 7.090 1.901 16.616 1.00 98.31 98 LYS A N 1
ATOM 764 C CA . LYS A 1 98 ? 6.610 2.706 15.492 1.00 98.31 98 LYS A CA 1
ATOM 765 C C . LYS A 1 98 ? 5.724 1.838 14.600 1.00 98.31 98 LYS A C 1
ATOM 767 O O . LYS A 1 98 ? 6.104 0.737 14.227 1.00 98.31 98 LYS A O 1
ATOM 772 N N . ARG A 1 99 ? 4.534 2.345 14.291 1.00 98.50 99 ARG A N 1
ATOM 773 C CA . ARG A 1 99 ? 3.599 1.719 13.353 1.00 98.50 99 ARG A CA 1
ATOM 774 C C . ARG A 1 99 ? 4.017 2.039 11.929 1.00 98.50 99 ARG A C 1
ATOM 776 O O . ARG A 1 99 ? 4.225 3.221 11.636 1.00 98.50 99 ARG A O 1
ATOM 783 N N . HIS A 1 100 ? 4.127 1.026 11.078 1.00 98.75 100 HIS A N 1
ATOM 784 C CA . HIS A 1 100 ? 4.583 1.195 9.704 1.00 98.75 100 HIS A CA 1
ATOM 785 C C . HIS A 1 100 ? 3.904 0.182 8.778 1.00 98.75 100 HIS A C 1
ATOM 787 O O . HIS A 1 100 ? 4.010 -1.032 8.965 1.00 98.75 100 HIS A O 1
ATOM 793 N N . VAL A 1 101 ? 3.209 0.695 7.766 1.00 98.81 101 VAL A N 1
ATOM 794 C CA . VAL A 1 101 ? 2.649 -0.113 6.678 1.00 98.81 101 VAL A CA 1
ATOM 795 C C . VAL A 1 101 ? 3.225 0.333 5.346 1.00 98.81 101 VAL A C 1
ATOM 797 O O . VAL A 1 101 ? 3.435 1.525 5.122 1.00 98.81 101 VAL A O 1
ATOM 800 N N . ASP A 1 102 ? 3.419 -0.635 4.463 1.00 98.75 102 ASP A N 1
ATOM 801 C CA . ASP A 1 102 ? 3.985 -0.435 3.141 1.00 98.75 102 ASP A CA 1
ATOM 802 C C . ASP A 1 102 ? 2.977 -0.905 2.089 1.00 98.75 102 ASP A C 1
ATOM 804 O O . ASP A 1 102 ? 2.523 -2.054 2.105 1.00 98.75 102 ASP A O 1
ATOM 808 N N . LEU A 1 103 ? 2.520 0.007 1.236 1.00 98.88 103 LEU A N 1
ATOM 809 C CA . LEU A 1 103 ? 1.383 -0.207 0.340 1.00 98.88 103 LEU A CA 1
ATOM 810 C C . LEU A 1 103 ? 1.853 -0.620 -1.057 1.00 98.88 103 LEU A C 1
ATOM 812 O O . LEU A 1 103 ? 2.641 0.090 -1.672 1.00 98.88 103 LEU A O 1
ATOM 816 N N . TRP A 1 104 ? 1.336 -1.726 -1.600 1.00 98.81 104 TRP A N 1
ATOM 817 C CA . TRP A 1 104 ? 1.742 -2.177 -2.933 1.00 98.81 104 TRP A CA 1
ATOM 818 C C . TRP A 1 104 ? 1.292 -1.206 -4.032 1.00 98.81 104 TRP A C 1
ATOM 820 O O . TRP A 1 104 ? 0.096 -0.944 -4.187 1.00 98.81 104 TRP A O 1
ATOM 830 N N . MET A 1 105 ? 2.235 -0.750 -4.855 1.00 98.31 105 MET A N 1
ATOM 831 C CA . MET A 1 105 ? 2.036 0.082 -6.035 1.00 98.31 105 MET A CA 1
ATOM 832 C C . MET A 1 105 ? 2.309 -0.740 -7.301 1.00 98.31 105 MET A C 1
ATOM 834 O O . MET A 1 105 ? 3.444 -1.048 -7.662 1.00 98.31 105 MET A O 1
ATOM 838 N N . GLY A 1 106 ? 1.230 -1.159 -7.966 1.00 87.25 106 GLY A N 1
ATOM 839 C CA . GLY A 1 106 ? 1.292 -2.070 -9.105 1.00 87.25 106 GLY A CA 1
ATOM 840 C C . GLY A 1 106 ? 1.766 -1.423 -10.413 1.00 87.25 106 GLY A C 1
ATOM 841 O O . GLY A 1 106 ? 1.998 -0.221 -10.483 1.00 87.25 106 GLY A O 1
ATOM 842 N N . PRO A 1 107 ? 1.875 -2.207 -11.503 1.00 94.50 107 PRO A N 1
ATOM 843 C CA . PRO A 1 107 ? 1.529 -3.628 -11.630 1.00 94.50 107 PRO A CA 1
ATOM 844 C C . PRO A 1 107 ? 2.632 -4.596 -11.151 1.00 94.50 107 PRO A C 1
ATOM 846 O O . PRO A 1 107 ? 3.778 -4.216 -10.954 1.00 94.50 107 PRO A O 1
ATOM 849 N N . ALA A 1 108 ? 2.297 -5.893 -11.063 1.00 96.62 108 ALA A N 1
ATOM 850 C CA . ALA A 1 108 ? 3.191 -7.014 -10.715 1.00 96.62 108 ALA A CA 1
ATOM 851 C C . ALA A 1 108 ? 4.198 -7.397 -11.815 1.00 96.62 108 ALA A C 1
ATOM 853 O O . ALA A 1 108 ? 4.297 -8.550 -12.236 1.00 96.62 108 ALA A O 1
ATOM 854 N N . SER A 1 109 ? 4.929 -6.403 -12.310 1.00 97.25 109 SER A N 1
ATOM 855 C CA . SER A 1 109 ? 6.009 -6.556 -13.282 1.00 97.25 109 SER A CA 1
ATOM 856 C C . SER A 1 109 ? 6.945 -5.354 -13.219 1.00 97.25 109 SER A C 1
ATOM 858 O O . SER A 1 109 ? 6.507 -4.274 -12.833 1.00 97.25 109 SER A O 1
ATOM 860 N N . MET A 1 110 ? 8.186 -5.517 -13.679 1.00 97.75 110 MET A N 1
ATOM 861 C CA . MET A 1 110 ? 9.201 -4.458 -13.704 1.00 97.75 110 MET A CA 1
ATOM 862 C C . MET A 1 110 ? 8.665 -3.145 -14.299 1.00 97.75 110 MET A C 1
ATOM 864 O O . MET A 1 110 ? 8.172 -3.137 -15.432 1.00 97.75 110 MET A O 1
ATOM 868 N N . GLN A 1 111 ? 8.786 -2.051 -13.549 1.00 97.75 111 GLN A N 1
ATOM 869 C CA . GLN A 1 111 ? 8.354 -0.705 -13.934 1.00 97.75 111 GLN A CA 1
ATOM 870 C C . GLN A 1 111 ? 9.544 0.220 -14.227 1.00 97.75 111 GLN A C 1
ATOM 872 O O . GLN A 1 111 ? 10.666 -0.052 -13.798 1.00 97.75 111 GLN A O 1
ATOM 877 N N . PRO A 1 112 ? 9.345 1.303 -15.000 1.00 97.12 112 PRO A N 1
ATOM 878 C CA . PRO A 1 112 ? 10.422 2.235 -15.307 1.00 97.12 112 PRO A CA 1
ATOM 879 C C . PRO A 1 112 ? 10.843 3.061 -14.085 1.00 97.12 112 PRO A C 1
ATOM 881 O O . PRO A 1 112 ? 10.028 3.766 -13.496 1.00 97.12 112 PRO A O 1
ATOM 884 N N . GLU A 1 113 ? 12.145 3.081 -13.801 1.00 95.50 113 GLU A N 1
ATOM 885 C CA . GLU A 1 113 ? 12.741 4.007 -12.835 1.00 95.50 113 GLU A CA 1
ATOM 886 C C . GLU A 1 113 ? 13.280 5.284 -13.498 1.00 95.50 113 GLU A C 1
ATOM 888 O O . GLU A 1 113 ? 13.763 5.231 -14.637 1.00 95.50 113 GLU A O 1
ATOM 893 N N . PRO A 1 114 ? 13.224 6.447 -12.819 1.00 97.00 114 PRO A N 1
ATOM 894 C CA . PRO A 1 114 ? 12.773 6.655 -11.434 1.00 97.00 114 PRO A CA 1
ATOM 895 C C . PRO A 1 114 ? 11.259 6.935 -11.318 1.00 97.00 114 PRO A C 1
ATOM 897 O O . PRO A 1 114 ? 10.830 7.657 -10.423 1.00 97.00 114 PRO A O 1
ATOM 900 N N . ALA A 1 115 ? 10.435 6.539 -12.295 1.00 98.00 115 ALA A N 1
ATOM 901 C CA . ALA A 1 115 ? 9.031 6.949 -12.310 1.00 98.00 115 ALA A CA 1
ATOM 902 C C . ALA A 1 115 ? 8.219 6.276 -11.195 1.00 98.00 115 ALA A C 1
ATOM 904 O O . ALA A 1 115 ? 7.372 6.949 -10.607 1.00 98.00 115 ALA A O 1
ATOM 905 N N . LEU A 1 116 ? 8.481 4.993 -10.922 1.00 98.00 116 LEU A N 1
ATOM 906 C CA . LEU A 1 116 ? 7.841 4.258 -9.833 1.00 98.00 116 LEU A CA 1
ATOM 907 C C . LEU A 1 116 ? 8.308 4.790 -8.469 1.00 98.00 116 LEU A C 1
ATOM 909 O O . LEU A 1 116 ? 7.461 5.275 -7.728 1.00 98.00 116 LEU A O 1
ATOM 913 N N . ASP A 1 117 ? 9.622 4.867 -8.224 1.00 97.75 117 ASP A N 1
ATOM 914 C CA . ASP A 1 117 ? 10.203 5.404 -6.975 1.00 97.75 117 ASP A CA 1
ATOM 915 C C . ASP A 1 117 ? 9.671 6.812 -6.630 1.00 97.75 117 ASP A C 1
ATOM 917 O O . ASP A 1 117 ? 9.238 7.100 -5.514 1.00 97.75 117 ASP A O 1
ATOM 921 N N . ASN A 1 118 ? 9.579 7.708 -7.621 1.00 98.38 118 ASN A N 1
ATOM 922 C CA . ASN A 1 118 ? 8.995 9.036 -7.395 1.00 98.38 118 ASN A CA 1
ATOM 923 C C . ASN A 1 118 ? 7.494 8.992 -7.058 1.00 98.38 118 ASN A C 1
ATOM 925 O O . ASN A 1 118 ? 7.001 9.883 -6.363 1.00 98.38 118 ASN A O 1
ATOM 929 N N . CYS A 1 119 ? 6.752 8.018 -7.589 1.00 98.44 119 CYS A N 1
ATOM 930 C CA . CYS A 1 119 ? 5.339 7.851 -7.266 1.00 98.44 119 CYS A CA 1
ATOM 931 C C . CYS A 1 119 ? 5.170 7.285 -5.856 1.00 98.44 119 CYS A C 1
ATOM 933 O O . CYS A 1 119 ? 4.340 7.789 -5.099 1.00 98.44 119 CYS A O 1
ATOM 935 N N . GLU A 1 120 ? 6.005 6.323 -5.472 1.00 98.44 120 GLU A N 1
ATOM 936 C CA . GLU A 1 120 ? 6.010 5.742 -4.133 1.00 98.44 120 GLU A CA 1
ATOM 937 C C . GLU A 1 120 ? 6.321 6.799 -3.064 1.00 98.44 120 GLU A C 1
ATOM 939 O O . GLU A 1 120 ? 5.589 6.985 -2.084 1.00 98.44 120 GLU A O 1
ATOM 944 N N . ALA A 1 121 ? 7.337 7.622 -3.324 1.00 98.25 121 ALA A N 1
ATOM 945 C CA . ALA A 1 121 ? 7.670 8.757 -2.474 1.00 98.25 121 ALA A CA 1
ATOM 946 C C . ALA A 1 121 ? 6.530 9.790 -2.368 1.00 98.25 121 ALA A C 1
ATOM 948 O O . ALA A 1 121 ? 6.438 10.501 -1.366 1.00 98.25 121 ALA A O 1
ATOM 949 N N . SER A 1 122 ? 5.649 9.894 -3.373 1.00 97.88 122 SER A N 1
ATOM 950 C CA . SER A 1 122 ? 4.579 10.905 -3.402 1.00 97.88 122 SER A CA 1
ATOM 951 C C . SER A 1 122 ? 3.442 10.651 -2.409 1.00 97.88 122 SER A C 1
ATOM 953 O O . SER A 1 122 ? 2.743 11.599 -2.047 1.00 97.88 122 SER A O 1
ATOM 955 N N . ILE A 1 123 ? 3.281 9.404 -1.949 1.00 97.00 123 ILE A N 1
ATOM 956 C CA . ILE A 1 123 ? 2.278 9.006 -0.948 1.00 97.00 123 ILE A CA 1
ATOM 957 C C . ILE A 1 123 ? 2.892 8.627 0.402 1.00 97.00 123 ILE A C 1
ATOM 959 O O . ILE A 1 123 ? 2.175 8.193 1.301 1.00 97.00 123 ILE A O 1
ATOM 963 N N . THR A 1 124 ? 4.205 8.801 0.557 1.00 98.44 124 THR A N 1
ATOM 964 C CA . THR A 1 124 ? 4.907 8.501 1.805 1.00 98.44 124 THR A CA 1
ATOM 965 C C . THR A 1 124 ? 4.667 9.600 2.845 1.00 98.44 124 THR A C 1
ATOM 967 O O . THR A 1 124 ? 4.857 10.787 2.566 1.00 98.44 124 THR A O 1
ATOM 970 N N . GLY A 1 125 ? 4.283 9.223 4.065 1.00 98.44 125 GLY A N 1
ATOM 971 C CA . GLY A 1 125 ? 4.039 10.157 5.167 1.00 98.44 125 GLY A CA 1
ATOM 972 C C . GLY A 1 125 ? 3.255 9.548 6.328 1.00 98.44 125 GLY A C 1
ATOM 973 O O . GLY A 1 125 ? 2.929 8.367 6.324 1.00 98.44 125 GLY A O 1
ATOM 974 N N . ASP A 1 126 ? 2.945 10.359 7.339 1.00 98.44 126 ASP A N 1
ATOM 975 C CA . ASP A 1 126 ? 2.121 9.936 8.474 1.00 98.44 126 ASP A CA 1
ATOM 976 C C . ASP A 1 126 ? 0.631 10.173 8.181 1.00 98.44 126 ASP A C 1
ATOM 978 O O . ASP A 1 126 ? 0.185 11.315 8.024 1.00 98.44 126 ASP A O 1
ATOM 982 N N . PHE A 1 127 ? -0.148 9.092 8.133 1.00 98.25 127 PHE A N 1
ATOM 983 C CA . PHE A 1 127 ? -1.576 9.129 7.818 1.00 98.25 127 PHE A CA 1
ATOM 984 C C . PHE A 1 127 ? -2.391 8.253 8.764 1.00 98.25 127 PHE A C 1
ATOM 986 O O . PHE A 1 127 ? -1.880 7.358 9.438 1.00 98.25 127 PHE A O 1
ATOM 993 N N . ASP A 1 128 ? -3.695 8.505 8.790 1.00 98.31 128 ASP A N 1
ATOM 994 C CA . ASP A 1 128 ? -4.628 7.607 9.452 1.00 98.31 128 ASP A CA 1
ATOM 995 C C . ASP A 1 128 ? -4.938 6.407 8.551 1.00 98.31 128 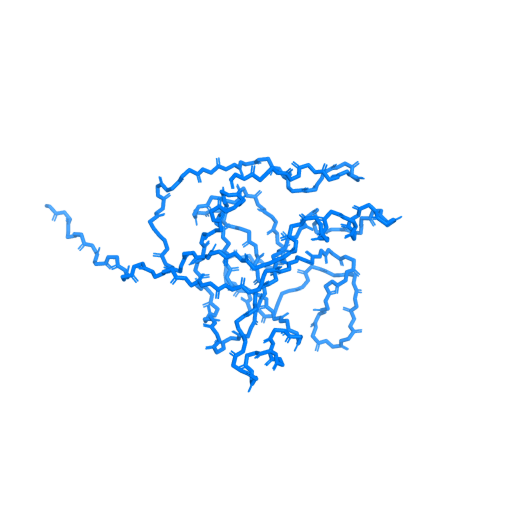ASP A C 1
ATOM 997 O O . ASP A 1 128 ? -5.152 6.560 7.349 1.00 98.31 128 ASP A O 1
ATOM 1001 N N . ILE A 1 129 ? -5.033 5.221 9.146 1.00 98.62 129 ILE A N 1
ATOM 1002 C CA . ILE A 1 129 ? -5.607 4.021 8.530 1.00 98.62 129 ILE A CA 1
ATOM 1003 C C . ILE A 1 129 ? -6.734 3.492 9.413 1.00 98.62 129 ILE A C 1
ATOM 1005 O O . ILE A 1 129 ? -6.709 3.645 10.637 1.00 98.62 129 ILE A O 1
ATOM 1009 N N . ILE A 1 130 ? -7.728 2.856 8.803 1.00 98.69 130 ILE A N 1
ATOM 1010 C CA . ILE A 1 130 ? -8.841 2.218 9.503 1.00 98.69 130 ILE A CA 1
ATOM 1011 C C . ILE A 1 130 ? -8.675 0.706 9.387 1.00 98.69 130 ILE A C 1
ATOM 1013 O O . ILE A 1 130 ? -8.743 0.169 8.289 1.00 98.69 130 ILE A O 1
ATOM 1017 N N . VAL A 1 131 ? -8.464 0.029 10.509 1.00 98.44 131 VAL A N 1
ATOM 1018 C CA . VAL A 1 131 ? -8.372 -1.432 10.616 1.00 98.44 131 VAL A CA 1
ATOM 1019 C C . VAL A 1 131 ? -9.762 -2.022 10.807 1.00 98.44 131 VAL A C 1
ATOM 1021 O O . VAL A 1 131 ? -10.566 -1.465 11.558 1.00 98.44 131 VAL A O 1
ATOM 1024 N N . ASP A 1 132 ? -10.016 -3.148 10.136 1.00 97.38 132 ASP A N 1
ATOM 1025 C CA . ASP A 1 132 ? -11.323 -3.807 10.049 1.00 97.38 132 ASP A CA 1
ATOM 1026 C C . ASP A 1 132 ? -12.457 -2.825 9.655 1.00 97.38 132 ASP A C 1
ATOM 1028 O O . ASP A 1 132 ? -13.469 -2.712 10.356 1.00 97.38 132 ASP A O 1
ATOM 1032 N N . PRO A 1 133 ? -12.281 -2.067 8.551 1.00 97.62 133 PRO A N 1
ATOM 1033 C CA . PRO A 1 133 ? -13.211 -1.023 8.128 1.00 97.62 133 PRO A CA 1
ATOM 1034 C C . PRO A 1 133 ? -14.568 -1.586 7.678 1.00 97.62 133 PRO A C 1
ATOM 1036 O O . PRO A 1 133 ? -14.684 -2.729 7.234 1.00 97.62 133 PRO A O 1
ATOM 1039 N N . ASP A 1 134 ? -15.601 -0.740 7.699 1.00 96.00 134 ASP A N 1
ATOM 1040 C CA . ASP A 1 134 ? -16.860 -1.027 7.000 1.00 96.00 134 ASP A CA 1
ATOM 1041 C C . ASP A 1 134 ? -16.601 -1.191 5.485 1.00 96.00 134 ASP A C 1
ATOM 1043 O O . ASP A 1 134 ? -15.795 -0.436 4.937 1.00 96.00 134 ASP A O 1
ATOM 1047 N N . PRO A 1 135 ? -17.251 -2.134 4.777 1.00 96.31 135 PRO A N 1
ATOM 1048 C CA . PRO A 1 135 ? -17.037 -2.358 3.342 1.00 96.31 135 PRO A CA 1
ATOM 1049 C C . PRO A 1 135 ? -17.632 -1.273 2.421 1.00 96.31 135 PRO A C 1
ATOM 1051 O O . PRO A 1 135 ? -17.408 -1.313 1.213 1.00 96.31 135 PRO A O 1
ATOM 1054 N N . GLY A 1 136 ? -18.420 -0.333 2.952 1.00 96.00 136 GLY A N 1
ATOM 1055 C CA . GLY A 1 136 ? -19.138 0.703 2.207 1.00 96.00 136 GLY A CA 1
ATOM 1056 C C . GLY A 1 136 ? -18.470 2.081 2.171 1.00 96.00 136 GLY A C 1
ATOM 1057 O O . GLY A 1 136 ? -19.146 3.058 1.838 1.00 96.00 136 GLY A O 1
ATOM 1058 N N . LEU A 1 137 ? -17.185 2.197 2.526 1.00 98.19 137 LEU A N 1
ATOM 1059 C CA . LEU A 1 137 ? -16.450 3.461 2.411 1.00 98.19 137 LEU A CA 1
ATOM 1060 C C . LEU A 1 137 ? -16.245 3.835 0.928 1.00 98.19 137 LEU A C 1
ATOM 1062 O O . LEU A 1 137 ? -16.260 2.957 0.060 1.00 98.19 137 LEU A O 1
ATOM 1066 N N . PRO A 1 138 ? -16.079 5.133 0.608 1.00 98.50 138 PRO A N 1
ATOM 1067 C CA . PRO A 1 138 ? -15.772 5.573 -0.752 1.00 98.50 138 PRO A CA 1
ATOM 1068 C C . PRO A 1 138 ? -14.533 4.870 -1.312 1.00 98.50 138 PRO A C 1
ATOM 1070 O O . PRO A 1 138 ? -13.588 4.617 -0.574 1.00 98.50 138 PRO A O 1
ATOM 1073 N N . VAL A 1 139 ? -14.525 4.570 -2.613 1.00 98.62 139 VAL A N 1
ATOM 1074 C CA . VAL A 1 139 ? -13.369 3.941 -3.265 1.00 98.62 139 VAL A CA 1
ATOM 1075 C C . VAL A 1 139 ? -12.969 4.703 -4.515 1.00 98.62 139 VAL A C 1
ATOM 1077 O O . VAL A 1 139 ? -13.795 4.902 -5.410 1.00 98.62 139 VAL A O 1
ATOM 1080 N N . ASP A 1 140 ? -11.686 5.038 -4.608 1.00 98.44 140 ASP A N 1
ATOM 1081 C CA . ASP A 1 140 ? -11.048 5.455 -5.850 1.00 98.44 140 ASP A CA 1
ATOM 1082 C C . ASP A 1 140 ? -10.405 4.237 -6.530 1.00 98.44 140 ASP A C 1
ATOM 1084 O O . ASP A 1 140 ? -9.431 3.663 -6.044 1.00 98.44 140 ASP A O 1
ATOM 1088 N N . GLN A 1 141 ? -10.962 3.816 -7.668 1.00 97.75 141 GLN A N 1
ATOM 1089 C CA . GLN A 1 141 ? -10.455 2.668 -8.435 1.00 97.75 141 GLN A CA 1
ATOM 1090 C C . GLN A 1 141 ? -9.384 3.054 -9.464 1.00 97.75 141 GLN A C 1
ATOM 1092 O O . GLN A 1 141 ? -8.964 2.209 -10.254 1.00 97.75 141 GLN A O 1
ATOM 1097 N N . THR A 1 142 ? -8.938 4.313 -9.494 1.00 98.19 142 THR A N 1
ATOM 1098 C CA . THR A 1 142 ? -7.821 4.730 -10.347 1.00 98.19 142 THR A CA 1
ATOM 1099 C C . THR A 1 142 ? -6.568 3.977 -9.903 1.00 98.19 142 THR A C 1
ATOM 1101 O O . THR A 1 142 ? -6.240 4.042 -8.715 1.00 98.19 142 THR A O 1
ATOM 1104 N N . PRO A 1 143 ? -5.865 3.252 -10.793 1.00 97.75 143 PRO A N 1
ATOM 1105 C CA . PRO A 1 143 ? -4.582 2.657 -10.437 1.00 97.75 143 PRO A CA 1
ATOM 1106 C C . PRO A 1 143 ? -3.623 3.729 -9.905 1.00 97.75 143 PRO A C 1
ATOM 1108 O O . PRO A 1 143 ? -3.615 4.851 -10.410 1.00 97.75 143 PRO A O 1
ATOM 1111 N N . MET A 1 144 ? -2.812 3.415 -8.907 1.00 98.12 144 MET A N 1
ATOM 1112 C CA . MET A 1 144 ? -1.810 4.305 -8.328 1.00 98.12 144 MET A CA 1
ATOM 1113 C C . MET A 1 144 ? -0.662 4.525 -9.310 1.00 98.12 144 MET A C 1
ATOM 1115 O O . MET A 1 144 ? -0.145 5.637 -9.412 1.00 98.12 144 MET A O 1
ATOM 1119 N N . PHE A 1 145 ? -0.339 3.507 -10.109 1.00 98.19 145 PHE A N 1
ATOM 1120 C CA . PHE A 1 145 ? 0.654 3.609 -11.166 1.00 98.19 145 PHE A CA 1
ATOM 1121 C C . PHE A 1 145 ? 0.234 2.804 -12.402 1.00 98.19 145 PHE A C 1
ATOM 1123 O O . PHE A 1 145 ? -0.174 1.645 -12.329 1.00 98.19 145 PHE A O 1
ATOM 1130 N N . SER A 1 146 ? 0.283 3.433 -1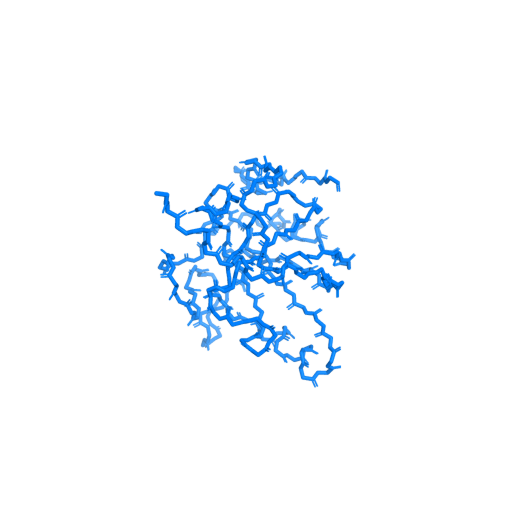3.577 1.00 97.06 146 SER A N 1
ATOM 1131 C CA . SER A 1 146 ? -0.158 2.806 -14.824 1.00 97.06 146 SER A CA 1
ATOM 1132 C C . SER A 1 146 ? 0.542 3.399 -16.037 1.00 97.06 146 SER A C 1
ATOM 1134 O O . SER A 1 146 ? 0.784 4.601 -16.123 1.00 97.06 146 SER A O 1
ATOM 1136 N N . GLY A 1 147 ? 0.889 2.544 -17.002 1.00 95.62 147 GLY A N 1
ATOM 1137 C CA . GLY A 1 147 ? 1.557 2.976 -18.232 1.00 95.62 147 GLY A CA 1
ATOM 1138 C C . GLY A 1 147 ? 2.923 3.632 -17.997 1.00 95.62 147 GLY A C 1
ATOM 1139 O O . GLY A 1 147 ? 3.333 4.475 -18.794 1.00 95.62 147 GLY A O 1
ATOM 1140 N N . GLY A 1 148 ? 3.614 3.274 -16.908 1.00 95.75 148 GLY A N 1
ATOM 1141 C CA . GLY A 1 148 ? 4.888 3.887 -16.533 1.00 95.75 148 GLY A CA 1
ATOM 1142 C C . GLY A 1 148 ? 4.752 5.304 -15.976 1.00 95.75 148 GLY A C 1
ATOM 1143 O O . GLY A 1 148 ? 5.702 6.077 -16.084 1.00 95.75 148 GLY A O 1
ATOM 1144 N N . GLN A 1 149 ? 3.575 5.681 -15.471 1.00 97.44 149 GLN A N 1
ATOM 1145 C CA . GLN A 1 149 ? 3.277 7.006 -14.936 1.00 97.44 149 GLN A CA 1
ATOM 1146 C C . GLN A 1 149 ? 2.558 6.893 -13.592 1.00 97.44 149 GLN A C 1
ATOM 1148 O O . GLN A 1 149 ? 1.728 6.005 -13.395 1.00 97.44 149 GLN A O 1
ATOM 1153 N N . CYS A 1 150 ? 2.838 7.850 -12.710 1.00 97.94 150 CYS A N 1
ATOM 1154 C CA . CYS A 1 150 ? 2.109 8.015 -11.462 1.00 97.94 150 CYS A CA 1
ATOM 1155 C C . CYS A 1 150 ? 0.696 8.534 -11.746 1.00 97.94 150 CYS A C 1
ATOM 1157 O O . CYS A 1 150 ? 0.528 9.576 -12.385 1.00 97.94 150 CYS A O 1
ATOM 1159 N N . THR A 1 151 ? -0.312 7.798 -11.291 1.00 98.00 151 THR A N 1
ATOM 1160 C CA . THR A 1 151 ? -1.737 8.103 -11.495 1.00 98.00 151 THR A CA 1
ATOM 1161 C C . THR A 1 151 ? -2.520 8.154 -10.185 1.00 98.00 151 THR A C 1
ATOM 1163 O O . THR A 1 151 ? -3.743 8.277 -10.211 1.00 98.00 151 THR A O 1
ATOM 1166 N N . VAL A 1 152 ? -1.819 8.086 -9.049 1.00 97.00 152 VAL A N 1
ATOM 1167 C CA . VAL A 1 152 ? -2.406 8.139 -7.713 1.00 97.00 152 VAL A CA 1
ATOM 1168 C C . VAL A 1 152 ? -3.230 9.408 -7.502 1.00 97.00 152 VAL A C 1
ATOM 1170 O O . VAL A 1 152 ? -2.867 10.503 -7.941 1.00 97.00 152 VAL A O 1
ATOM 1173 N N . VAL A 1 153 ? -4.355 9.245 -6.814 1.00 97.69 153 VAL A N 1
ATOM 1174 C CA . VAL A 1 153 ? -5.252 10.328 -6.420 1.00 97.69 153 VAL A CA 1
ATOM 1175 C C . VAL A 1 153 ? -5.316 10.338 -4.903 1.00 97.69 153 VAL A C 1
ATOM 1177 O O . VAL A 1 153 ? -5.574 9.307 -4.282 1.00 97.69 153 VAL A O 1
ATOM 1180 N N . THR A 1 154 ? -5.071 11.506 -4.321 1.00 96.50 154 THR A N 1
ATOM 1181 C CA . THR A 1 154 ? -5.144 11.727 -2.879 1.00 96.50 154 THR A CA 1
ATOM 1182 C C . THR A 1 154 ? -6.404 12.507 -2.506 1.00 96.50 154 THR A C 1
ATOM 1184 O O . THR A 1 154 ? -6.892 13.326 -3.291 1.00 96.50 154 THR A O 1
ATOM 1187 N N . HIS A 1 155 ? -6.935 12.237 -1.311 1.00 95.06 155 HIS A N 1
ATOM 1188 C CA . HIS A 1 155 ? -8.216 12.749 -0.806 1.00 95.06 155 HIS A CA 1
ATOM 1189 C C . HIS A 1 155 ? -8.096 13.367 0.588 1.00 95.06 155 HIS A C 1
ATOM 1191 O O . HIS A 1 155 ? -7.182 12.965 1.351 1.00 95.06 155 HIS A O 1
#

Radius of gyration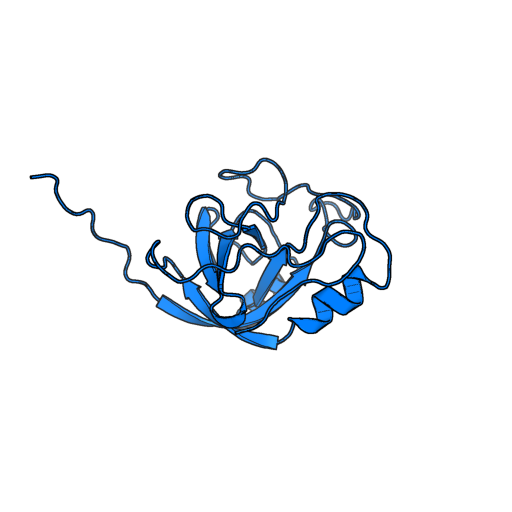: 14.88 Å; chains: 1; bounding box: 51×28×37 Å

Organism: NCBI:txid455432